Protein AF-A0A4Q7L4S0-F1 (afdb_monomer)

Nearest PDB structures (foldseek):
  3i7u-assembly1_B  TM=6.251E-01  e=3.908E-01  Aquifex aeolicus VF5
  4ijx-assembly3_A  TM=5.721E-01  e=5.194E-01  Homo sapiens
  4kyx-assembly1_B  TM=5.943E-01  e=6.902E-01  Rickettsia felis URRWXCal2
  3gz8-assembly2_D  TM=5.709E-01  e=9.709E-01  Shewanella oneidensis
  6xyw-assembly1_At  TM=3.936E-01  e=9.709E-01  Arabidopsis thaliana

Structure (mmCIF, N/CA/C/O backbone):
data_AF-A0A4Q7L4S0-F1
#
_entry.id   AF-A0A4Q7L4S0-F1
#
loop_
_atom_site.group_PDB
_atom_site.id
_atom_site.type_symbol
_atom_site.label_atom_id
_atom_site.label_alt_id
_atom_site.label_comp_id
_atom_site.label_asym_id
_atom_site.label_entity_id
_atom_site.label_seq_id
_atom_site.pdbx_PDB_ins_code
_atom_site.Cartn_x
_atom_site.Cartn_y
_atom_site.Cartn_z
_atom_site.occupancy
_atom_site.B_iso_or_equiv
_atom_site.auth_seq_id
_atom_site.auth_comp_id
_atom_site.auth_asym_id
_atom_site.auth_atom_id
_atom_site.pdbx_PDB_model_num
ATOM 1 N N . MET A 1 1 ? -8.666 -16.377 16.492 1.00 32.50 1 MET A N 1
ATOM 2 C CA . MET A 1 1 ? -7.357 -15.991 15.917 1.00 32.50 1 MET A CA 1
ATOM 3 C C . MET A 1 1 ? -7.617 -14.928 14.856 1.00 32.50 1 MET A C 1
ATOM 5 O O . MET A 1 1 ? -7.930 -15.281 13.726 1.00 32.50 1 MET A O 1
ATOM 9 N N . SER A 1 2 ? -7.615 -13.644 15.234 1.00 26.42 2 SER A N 1
ATOM 10 C CA . SER A 1 2 ? -7.968 -12.543 14.323 1.00 26.42 2 SER A CA 1
ATOM 11 C C . SER A 1 2 ? -6.873 -12.325 13.287 1.00 26.42 2 SER A C 1
ATOM 13 O O . SER A 1 2 ? -5.807 -11.788 13.596 1.00 26.42 2 SER A O 1
ATOM 15 N N . ARG A 1 3 ? -7.138 -12.749 12.049 1.00 31.22 3 ARG A N 1
ATOM 16 C CA . ARG A 1 3 ? -6.341 -12.364 10.884 1.00 31.22 3 ARG A CA 1
ATOM 17 C C . ARG A 1 3 ? -6.596 -10.881 10.636 1.00 31.22 3 ARG A C 1
ATOM 19 O O . ARG A 1 3 ? -7.648 -10.514 10.130 1.00 31.22 3 ARG A O 1
ATOM 26 N N . HIS A 1 4 ? -5.656 -10.040 11.050 1.00 28.25 4 HIS A N 1
ATOM 27 C CA . HIS A 1 4 ? -5.695 -8.616 10.747 1.00 28.25 4 HIS A CA 1
ATOM 28 C C . HIS A 1 4 ? -5.496 -8.467 9.239 1.00 28.25 4 HIS A C 1
ATOM 30 O O . HIS A 1 4 ? -4.452 -8.836 8.702 1.00 28.25 4 HIS A O 1
ATOM 36 N N . VAL A 1 5 ? -6.520 -7.982 8.546 1.00 30.23 5 VAL A N 1
ATOM 37 C CA . VAL A 1 5 ? -6.409 -7.571 7.149 1.00 30.23 5 VAL A CA 1
ATOM 38 C C . VAL A 1 5 ? -5.659 -6.244 7.163 1.00 30.23 5 VAL A C 1
ATOM 40 O O . VAL A 1 5 ? -6.247 -5.206 7.433 1.00 30.23 5 VAL A O 1
ATOM 43 N N . ARG A 1 6 ? -4.339 -6.278 6.963 1.00 35.25 6 ARG A N 1
ATOM 44 C CA . ARG A 1 6 ? -3.556 -5.059 6.742 1.00 35.25 6 ARG A CA 1
ATOM 45 C C . ARG A 1 6 ? -3.610 -4.755 5.252 1.00 35.25 6 ARG A C 1
ATOM 47 O O . ARG A 1 6 ? -3.022 -5.485 4.459 1.00 35.25 6 ARG A O 1
ATOM 54 N N . ALA A 1 7 ? -4.389 -3.744 4.888 1.00 38.12 7 ALA A N 1
ATOM 55 C CA . ALA A 1 7 ? -4.423 -3.236 3.528 1.00 38.12 7 ALA A CA 1
ATOM 56 C C . ALA A 1 7 ? -3.132 -2.460 3.261 1.00 38.12 7 ALA A C 1
ATOM 58 O O . ALA A 1 7 ? -2.768 -1.567 4.022 1.00 38.12 7 ALA A O 1
ATOM 59 N N . VAL A 1 8 ? -2.433 -2.828 2.193 1.00 41.88 8 VAL A N 1
ATOM 60 C CA . VAL A 1 8 ? -1.397 -1.993 1.595 1.00 41.88 8 VAL A CA 1
ATOM 61 C C . VAL A 1 8 ? -2.063 -1.312 0.407 1.00 41.88 8 VAL A C 1
ATOM 63 O O . VAL A 1 8 ? -2.327 -1.975 -0.592 1.00 41.88 8 VAL A O 1
ATOM 66 N N . GLY A 1 9 ? -2.366 -0.023 0.534 1.00 44.28 9 GLY A N 1
ATOM 67 C CA . GLY A 1 9 ? -2.797 0.815 -0.587 1.00 44.28 9 GLY A CA 1
ATOM 68 C C . GLY A 1 9 ? -1.594 1.431 -1.303 1.00 44.28 9 GLY A C 1
ATOM 69 O O . GLY A 1 9 ? -0.595 1.763 -0.657 1.00 44.28 9 GLY A O 1
ATOM 70 N N . LEU A 1 10 ? -1.683 1.563 -2.627 1.00 49.59 10 LEU A N 1
ATOM 71 C CA . LEU A 1 10 ? -0.818 2.435 -3.420 1.00 49.59 10 LEU A CA 1
ATOM 72 C C . LEU A 1 10 ? -1.411 3.835 -3.335 1.00 49.59 10 LEU A C 1
ATOM 74 O O . LEU A 1 10 ? -2.362 4.105 -4.051 1.00 49.59 10 LEU A O 1
ATOM 78 N N . VAL A 1 11 ? -0.875 4.684 -2.451 1.00 52.81 11 VAL A N 1
ATOM 79 C CA . VAL A 1 11 ? -1.430 6.029 -2.264 1.00 52.81 11 VAL A CA 1
ATOM 80 C C . VAL A 1 11 ? -0.606 7.080 -2.980 1.00 52.81 11 VAL A C 1
ATOM 82 O O . VAL A 1 11 ? 0.587 7.229 -2.692 1.00 52.81 11 VAL A O 1
ATOM 85 N N . ASN A 1 12 ? -1.231 7.824 -3.897 1.00 51.53 12 ASN A N 1
ATOM 86 C CA . ASN A 1 12 ? -0.610 8.993 -4.508 1.00 51.53 12 ASN A CA 1
ATOM 87 C C . ASN A 1 12 ? -0.842 10.197 -3.587 1.00 51.53 12 ASN A C 1
ATOM 89 O O . ASN A 1 12 ? -1.830 10.925 -3.670 1.00 51.53 12 ASN A O 1
ATOM 93 N N . VAL A 1 13 ? 0.064 10.372 -2.629 1.00 55.00 13 VAL A N 1
ATOM 94 C CA . VAL A 1 13 ? -0.126 11.329 -1.536 1.00 55.00 13 VAL A CA 1
ATOM 95 C C . VAL A 1 13 ? 0.116 12.756 -2.019 1.00 55.00 13 VAL A C 1
ATOM 97 O O . VAL A 1 13 ? 1.254 13.175 -2.217 1.00 55.00 13 VAL A O 1
ATOM 100 N N . VAL A 1 14 ? -0.964 13.529 -2.129 1.00 59.00 14 VAL A N 1
ATOM 101 C CA . VAL A 1 14 ? -0.907 14.996 -2.280 1.00 59.00 14 VAL A CA 1
ATOM 102 C C . VAL A 1 14 ? -1.029 15.700 -0.916 1.00 59.00 14 VAL A C 1
ATOM 104 O O . VAL A 1 14 ? -0.545 16.818 -0.750 1.00 59.00 14 VAL A O 1
ATOM 107 N N . ASP A 1 15 ? -1.625 15.026 0.078 1.00 73.44 15 ASP A N 1
ATOM 108 C CA . ASP A 1 15 ? -1.812 15.481 1.463 1.00 73.44 15 ASP A CA 1
ATOM 109 C C . ASP A 1 15 ? -2.060 14.296 2.430 1.00 73.44 15 ASP A C 1
ATOM 111 O O . ASP A 1 15 ? -2.254 13.158 2.008 1.00 73.44 15 ASP A O 1
ATOM 115 N N . GLU A 1 16 ? -2.076 14.548 3.743 1.00 73.94 16 GLU A N 1
ATOM 116 C CA . GLU A 1 16 ? -2.270 13.523 4.788 1.00 73.94 16 GLU A CA 1
ATOM 117 C C . GLU A 1 16 ? -3.656 12.844 4.800 1.00 73.94 16 GLU A C 1
ATOM 119 O O . GLU A 1 16 ? -3.813 11.791 5.418 1.00 73.94 16 GLU A O 1
ATOM 124 N N . GLN A 1 17 ? -4.653 13.414 4.116 1.00 82.50 17 GLN A N 1
ATOM 125 C CA . GLN A 1 17 ? -6.010 12.872 3.995 1.00 82.50 17 GLN A CA 1
ATOM 126 C C . GLN A 1 17 ? -6.174 11.971 2.765 1.00 82.50 17 GLN A C 1
ATOM 128 O O . GLN A 1 17 ? -7.115 11.176 2.717 1.00 82.50 17 GLN A O 1
ATOM 133 N N . ALA A 1 18 ? -5.256 12.050 1.796 1.00 84.38 18 ALA A N 1
ATOM 134 C CA . ALA A 1 18 ? -5.209 11.181 0.622 1.00 84.38 18 ALA A CA 1
ATOM 135 C C . ALA A 1 18 ? -5.450 9.688 0.939 1.00 84.38 18 ALA A C 1
ATOM 137 O O . ALA A 1 18 ? -6.368 9.127 0.342 1.00 84.38 18 ALA A O 1
ATOM 138 N N . PRO A 1 19 ? -4.770 9.049 1.921 1.00 86.88 19 PRO A N 1
ATOM 139 C CA . PRO A 1 19 ? -4.992 7.629 2.205 1.00 86.88 19 PRO A CA 1
ATOM 140 C C . PRO A 1 19 ? -6.421 7.307 2.662 1.00 86.88 19 PRO A C 1
ATOM 142 O O . PRO A 1 19 ? -6.926 6.227 2.370 1.00 86.88 19 PRO A O 1
ATOM 145 N N . HIS A 1 20 ? -7.098 8.220 3.365 1.00 90.56 20 HIS A N 1
ATOM 146 C CA . HIS A 1 20 ? -8.485 8.002 3.785 1.00 90.56 20 HIS A CA 1
ATOM 14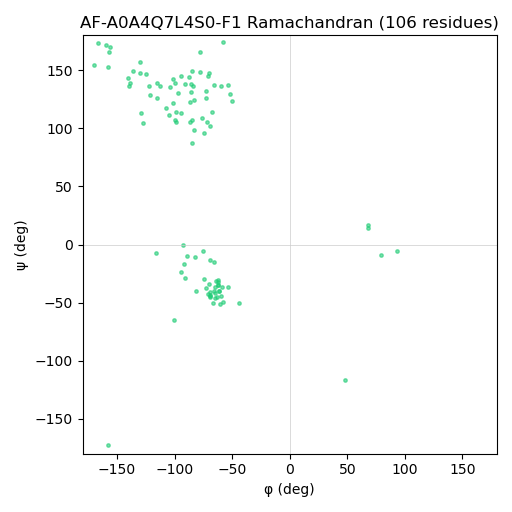7 C C . HIS A 1 20 ? -9.449 8.056 2.597 1.00 90.56 20 HIS A C 1
ATOM 149 O O . HIS A 1 20 ? -10.361 7.230 2.501 1.00 90.56 20 HIS A O 1
ATOM 155 N N . ARG A 1 21 ? -9.245 9.020 1.693 1.00 89.94 21 ARG A N 1
ATOM 156 C CA . ARG A 1 21 ? -10.076 9.179 0.496 1.00 89.94 21 ARG A CA 1
ATOM 157 C C . ARG A 1 21 ? -9.903 8.017 -0.467 1.00 89.94 21 ARG A C 1
ATOM 159 O O . ARG A 1 21 ? -10.895 7.414 -0.849 1.00 89.94 21 ARG A O 1
ATOM 166 N N . GLU A 1 22 ? -8.669 7.664 -0.796 1.00 89.12 22 GLU A N 1
ATOM 167 C CA . GLU A 1 22 ? -8.399 6.613 -1.776 1.00 89.12 22 GLU A CA 1
ATOM 168 C C . GLU A 1 22 ? -8.881 5.242 -1.302 1.00 89.12 22 GLU A C 1
ATOM 170 O O . GLU A 1 22 ? -9.544 4.537 -2.053 1.00 89.12 22 GLU A O 1
ATOM 175 N N . VAL A 1 23 ? -8.675 4.890 -0.025 1.00 89.81 23 VAL A N 1
ATOM 176 C CA . VAL A 1 23 ? -9.239 3.647 0.532 1.00 89.81 23 VAL A CA 1
ATOM 177 C C . VAL A 1 23 ? -10.769 3.631 0.422 1.00 89.81 23 VAL A C 1
ATOM 179 O O . VAL A 1 23 ? -11.354 2.593 0.118 1.00 89.81 23 VAL A O 1
ATOM 182 N N . THR A 1 24 ? -11.426 4.780 0.594 1.00 91.88 24 THR A N 1
ATOM 183 C CA . THR A 1 24 ? -12.881 4.878 0.418 1.00 91.88 24 THR A CA 1
ATOM 184 C C . THR A 1 24 ? -13.286 4.722 -1.050 1.00 91.88 24 THR A C 1
ATOM 186 O O . THR A 1 24 ? -14.231 3.994 -1.346 1.00 91.88 24 THR A O 1
ATOM 189 N N . GLU A 1 25 ? -12.584 5.385 -1.969 1.00 89.81 25 GLU A N 1
ATOM 190 C CA . GLU A 1 25 ? -12.889 5.397 -3.406 1.00 89.81 25 GLU A CA 1
ATOM 191 C C . GLU A 1 25 ? -12.618 4.039 -4.075 1.00 89.81 25 GLU A C 1
ATOM 193 O O . GLU A 1 25 ? -13.446 3.548 -4.845 1.00 89.81 25 GLU A O 1
ATOM 198 N N . GLU A 1 26 ? -11.490 3.408 -3.756 1.00 89.88 26 GLU A N 1
ATOM 199 C CA . GLU A 1 26 ? -11.032 2.178 -4.404 1.00 89.88 26 GLU A CA 1
ATOM 200 C C . GLU A 1 26 ? -11.514 0.903 -3.713 1.00 89.88 26 GLU A C 1
ATOM 202 O O . GLU A 1 26 ? -11.650 -0.132 -4.367 1.00 89.88 26 GLU A O 1
ATOM 207 N N . LEU A 1 27 ? -11.743 0.950 -2.393 1.00 90.62 27 LEU A N 1
ATOM 208 C CA . LEU A 1 27 ? -12.080 -0.236 -1.598 1.00 90.62 27 LEU A CA 1
ATOM 209 C C . LEU A 1 27 ? -13.476 -0.186 -0.965 1.00 90.62 27 LEU A C 1
ATOM 211 O O . LEU A 1 27 ? -13.911 -1.182 -0.379 1.00 90.62 27 LEU A O 1
ATOM 215 N N . GLY A 1 28 ? -14.179 0.948 -1.061 1.00 92.06 28 GLY A N 1
ATOM 216 C CA . GLY A 1 28 ? -15.543 1.120 -0.552 1.00 92.06 28 GLY A CA 1
ATOM 217 C C . GLY A 1 28 ? -15.668 1.080 0.975 1.00 92.06 28 GLY A C 1
ATOM 218 O O . GLY A 1 28 ? -16.775 0.930 1.493 1.00 92.06 28 GLY A O 1
ATOM 219 N N . VAL A 1 29 ? -14.553 1.187 1.700 1.00 93.06 29 VAL A N 1
ATOM 220 C CA . VAL A 1 29 ? -14.480 1.103 3.166 1.00 93.06 29 VAL A CA 1
ATOM 221 C C . VAL A 1 29 ? -13.700 2.281 3.731 1.00 93.06 29 VAL A C 1
ATOM 223 O O . VAL A 1 29 ? -12.890 2.889 3.042 1.00 93.06 29 VAL A O 1
ATOM 226 N N . GLY A 1 30 ? -13.923 2.607 4.998 1.00 92.19 30 GLY A N 1
ATOM 227 C CA . GLY A 1 30 ? -13.179 3.646 5.690 1.00 92.19 30 GLY A CA 1
ATOM 228 C C . GLY A 1 30 ? -11.861 3.136 6.268 1.00 92.19 30 GLY A C 1
ATOM 229 O O . GLY A 1 30 ? -11.730 1.991 6.712 1.00 92.19 30 GLY A O 1
ATOM 230 N N . LEU A 1 31 ? -10.881 4.037 6.320 1.00 91.56 31 LEU A N 1
ATOM 231 C CA . LEU A 1 31 ? -9.620 3.856 7.031 1.00 91.56 31 LEU A CA 1
ATOM 232 C C . LEU A 1 31 ? -9.704 4.571 8.389 1.00 91.56 31 LEU A C 1
ATOM 234 O O . LEU A 1 31 ? -9.804 5.795 8.437 1.00 91.56 31 LEU A O 1
ATOM 238 N N . ARG A 1 32 ? -9.677 3.831 9.504 1.00 90.88 32 ARG A N 1
ATOM 239 C CA . ARG A 1 32 ? -9.808 4.398 10.865 1.00 90.88 32 ARG A CA 1
ATOM 240 C C . ARG A 1 32 ? -8.562 5.149 11.312 1.00 90.88 32 ARG A C 1
ATOM 242 O O . ARG A 1 32 ? -8.651 6.150 12.017 1.00 90.88 32 ARG A O 1
ATOM 249 N N . THR A 1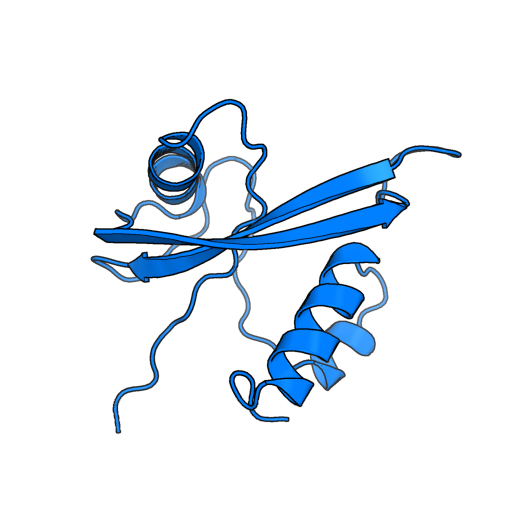 33 ? -7.401 4.627 10.940 1.00 88.25 33 THR A N 1
ATOM 250 C CA . THR A 1 33 ? -6.089 5.175 11.276 1.00 88.25 33 THR A CA 1
ATOM 251 C C . THR A 1 33 ? -5.188 5.073 10.058 1.00 88.25 33 THR A C 1
ATOM 253 O O . THR A 1 33 ? -5.202 4.061 9.364 1.00 88.25 33 THR A O 1
ATOM 256 N N . ALA A 1 34 ? -4.396 6.110 9.810 1.00 88.12 34 ALA A N 1
ATOM 257 C CA . ALA A 1 34 ? -3.373 6.117 8.777 1.00 88.12 34 ALA A CA 1
ATOM 258 C C . ALA A 1 34 ? -2.052 6.540 9.418 1.00 88.12 34 ALA A C 1
ATOM 260 O O . ALA A 1 34 ? -1.840 7.707 9.741 1.00 88.12 34 ALA A O 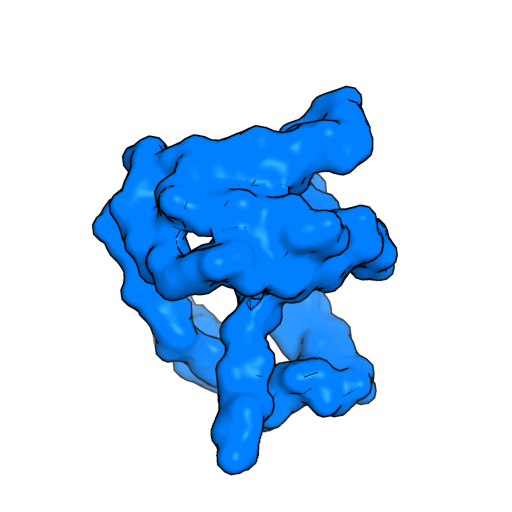1
ATOM 261 N N . ARG A 1 35 ? -1.152 5.584 9.646 1.00 88.25 35 ARG A N 1
ATOM 262 C CA . ARG A 1 35 ? 0.194 5.859 10.152 1.00 88.25 35 ARG A CA 1
ATOM 263 C C . ARG A 1 35 ? 1.191 5.658 9.028 1.00 88.25 35 ARG A C 1
ATOM 265 O O . ARG A 1 35 ? 1.349 4.538 8.551 1.00 88.25 35 ARG A O 1
ATOM 272 N N . PHE A 1 36 ? 1.896 6.722 8.651 1.00 89.25 36 PHE A N 1
ATOM 273 C CA . PHE A 1 36 ? 2.962 6.629 7.658 1.00 89.25 36 PHE A CA 1
ATOM 274 C C . PHE A 1 36 ? 3.953 5.523 8.035 1.00 89.25 36 PHE A C 1
ATOM 276 O O . PHE A 1 36 ? 4.440 5.457 9.170 1.00 89.25 36 PHE A O 1
ATOM 283 N N . ARG A 1 37 ? 4.232 4.648 7.069 1.00 89.19 37 ARG A N 1
ATOM 284 C CA . ARG A 1 37 ? 5.181 3.551 7.215 1.00 89.19 37 ARG A CA 1
ATOM 285 C C . ARG A 1 37 ? 6.508 3.897 6.563 1.00 89.19 37 ARG A C 1
ATOM 287 O O . ARG A 1 37 ? 7.532 3.939 7.242 1.00 89.19 37 ARG A O 1
ATOM 294 N N . ARG A 1 38 ? 6.496 4.055 5.239 1.00 90.00 38 ARG A N 1
ATOM 295 C CA . ARG A 1 38 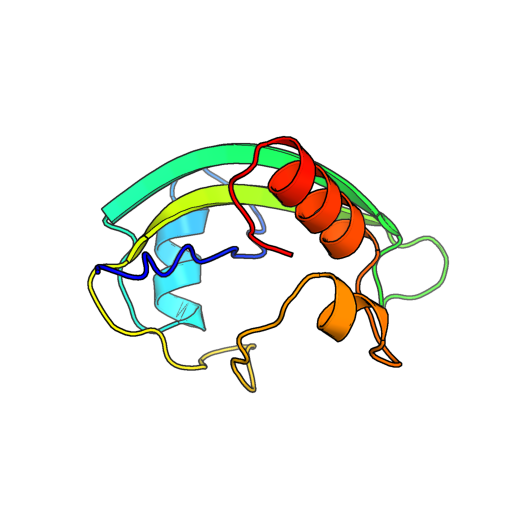? 7.691 4.229 4.407 1.00 90.00 38 ARG A CA 1
ATOM 296 C C . ARG A 1 38 ? 7.283 4.617 2.989 1.00 90.00 38 ARG A C 1
ATOM 298 O O . ARG A 1 38 ? 6.220 4.216 2.527 1.00 90.00 38 ARG A O 1
ATOM 305 N N . THR A 1 39 ? 8.183 5.303 2.295 1.00 91.44 39 THR A N 1
ATOM 306 C CA . THR A 1 39 ? 8.112 5.533 0.850 1.00 91.44 39 THR A CA 1
ATOM 307 C C . THR A 1 39 ? 9.105 4.636 0.109 1.00 91.44 39 THR A C 1
ATOM 309 O O . THR A 1 39 ? 10.268 4.537 0.512 1.00 91.44 39 THR A O 1
ATOM 312 N N . TYR A 1 40 ? 8.668 4.018 -0.987 1.00 90.25 40 TYR A N 1
ATOM 313 C CA . TYR A 1 40 ? 9.495 3.220 -1.894 1.00 90.25 40 TYR A CA 1
ATOM 314 C C . TYR A 1 40 ? 9.550 3.885 -3.266 1.00 90.25 40 TYR A C 1
ATOM 316 O O . TYR A 1 40 ? 8.536 4.353 -3.769 1.00 90.25 40 TYR A O 1
ATOM 324 N N . ARG A 1 41 ? 10.727 3.901 -3.893 1.00 91.81 41 ARG A N 1
ATOM 325 C CA . ARG A 1 41 ? 10.906 4.400 -5.262 1.00 91.81 41 ARG A CA 1
ATOM 326 C C . ARG A 1 41 ? 11.482 3.299 -6.132 1.00 91.81 41 ARG A C 1
ATOM 328 O O . ARG A 1 41 ? 12.483 2.689 -5.758 1.00 91.81 41 ARG A O 1
ATOM 335 N N . ALA A 1 42 ? 10.851 3.046 -7.270 1.00 89.81 42 ALA A N 1
ATOM 336 C CA . ALA A 1 42 ? 11.293 2.047 -8.235 1.00 89.81 42 ALA A CA 1
ATOM 337 C C . ALA A 1 42 ? 10.746 2.381 -9.634 1.00 89.81 42 ALA A C 1
ATOM 339 O O . ALA A 1 42 ? 9.836 3.205 -9.737 1.00 89.81 42 ALA A O 1
ATOM 340 N N . PRO A 1 43 ? 11.255 1.759 -10.710 1.00 89.56 43 PRO A N 1
ATOM 341 C CA . PRO A 1 43 ? 10.652 1.895 -12.032 1.00 89.56 43 PRO A CA 1
ATOM 342 C C . PRO A 1 43 ? 9.159 1.547 -12.006 1.00 89.56 43 PRO A C 1
ATOM 344 O O . PRO A 1 43 ? 8.757 0.576 -11.355 1.00 89.56 43 PRO A O 1
ATOM 347 N N . ALA A 1 44 ? 8.349 2.354 -12.686 1.00 85.75 44 ALA A N 1
ATOM 348 C CA . ALA A 1 44 ? 6.921 2.109 -12.819 1.00 85.75 44 ALA A CA 1
ATOM 349 C C . ALA A 1 44 ? 6.693 0.929 -13.775 1.00 85.75 44 ALA A C 1
ATOM 351 O O . ALA A 1 44 ? 7.293 0.850 -14.843 1.00 85.75 44 ALA A O 1
ATOM 352 N N . TYR A 1 45 ? 5.853 -0.020 -13.365 1.00 83.94 4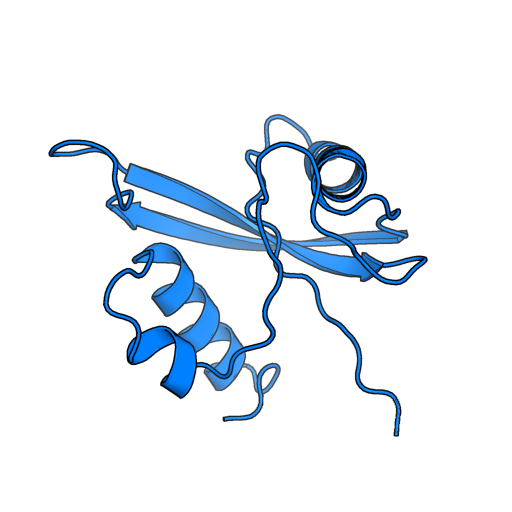5 TYR A N 1
ATOM 353 C CA . TYR A 1 45 ? 5.480 -1.152 -14.209 1.00 83.94 45 TYR A CA 1
ATOM 354 C C . TYR A 1 45 ? 4.337 -0.749 -15.143 1.00 83.94 45 TYR A C 1
ATOM 356 O O . TYR A 1 45 ? 3.389 -0.116 -14.693 1.00 83.94 45 TYR A O 1
ATOM 364 N N . GLY A 1 46 ? 4.416 -1.130 -16.419 1.00 81.31 46 GLY A N 1
ATOM 365 C CA . GLY A 1 46 ? 3.389 -0.812 -17.422 1.00 81.31 46 GLY A CA 1
ATOM 366 C C . GLY A 1 46 ? 3.460 0.613 -17.979 1.00 81.31 46 GLY A C 1
ATOM 367 O O . GLY A 1 46 ? 2.817 0.898 -18.985 1.00 81.31 46 GLY A O 1
ATOM 368 N N . GLU A 1 47 ? 4.292 1.468 -17.387 1.00 73.12 47 GLU A N 1
ATOM 369 C CA . GLU A 1 47 ? 4.600 2.806 -17.881 1.00 73.12 47 GLU A CA 1
ATOM 370 C C . GLU A 1 47 ? 5.875 2.763 -18.733 1.00 73.12 47 GLU A C 1
ATOM 372 O O . GLU A 1 47 ? 6.780 1.969 -18.471 1.00 73.12 47 GLU A O 1
ATOM 377 N N . GLY A 1 48 ? 5.934 3.579 -19.788 1.00 73.69 48 GLY A N 1
ATOM 378 C CA . GLY A 1 48 ? 7.027 3.560 -20.765 1.00 73.69 48 GLY A CA 1
ATOM 379 C C . GLY A 1 48 ? 8.429 3.802 -20.181 1.00 73.69 48 GLY A C 1
ATOM 380 O O . GLY A 1 48 ? 8.606 4.127 -19.005 1.00 73.69 48 GLY A O 1
ATOM 381 N N . ASP A 1 49 ? 9.447 3.668 -21.038 1.00 76.25 49 ASP A N 1
ATOM 382 C CA . ASP A 1 49 ? 10.857 3.743 -20.638 1.00 76.25 49 ASP A CA 1
ATOM 383 C C . ASP A 1 49 ? 11.178 4.990 -19.793 1.00 76.25 49 ASP A C 1
ATOM 385 O O . ASP A 1 49 ? 10.985 6.132 -20.214 1.00 76.25 49 ASP A O 1
ATOM 389 N N . GLY A 1 50 ? 11.723 4.756 -18.595 1.00 82.06 50 GLY A N 1
ATOM 390 C CA . GLY A 1 50 ? 12.206 5.797 -17.682 1.00 82.06 50 GLY A CA 1
ATOM 391 C C . GLY A 1 50 ? 11.197 6.290 -16.639 1.00 82.06 50 GLY A C 1
ATOM 392 O O . GLY A 1 50 ? 11.589 7.051 -15.750 1.00 82.06 50 GLY A O 1
ATOM 393 N N . ALA A 1 51 ? 9.937 5.848 -16.682 1.00 87.19 51 ALA A N 1
ATOM 394 C CA . ALA A 1 51 ? 8.959 6.191 -15.653 1.00 87.19 51 ALA A CA 1
ATOM 395 C C . ALA A 1 51 ? 9.331 5.582 -14.285 1.00 87.19 51 ALA A C 1
ATOM 397 O O . ALA A 1 51 ? 9.747 4.428 -14.174 1.00 87.19 51 ALA A O 1
ATOM 398 N N . THR A 1 52 ? 9.178 6.367 -13.217 1.00 87.12 52 THR A N 1
ATOM 399 C CA . THR A 1 52 ? 9.436 5.952 -11.828 1.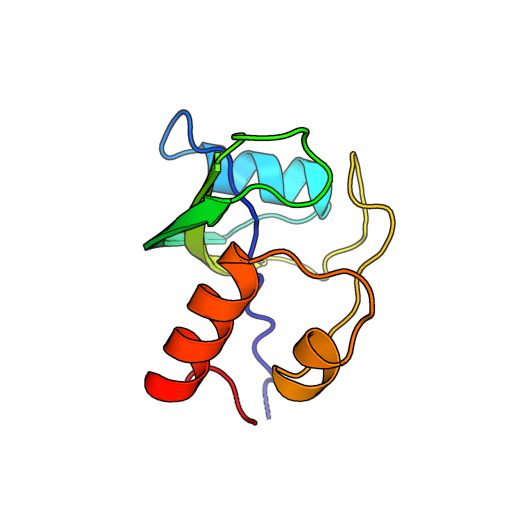00 87.12 52 THR A CA 1
ATOM 400 C C . THR A 1 52 ? 8.170 6.152 -11.011 1.00 87.12 52 THR A C 1
ATOM 402 O O . THR A 1 52 ? 7.533 7.196 -11.120 1.00 87.12 52 THR A O 1
ATOM 405 N N . VAL A 1 53 ? 7.834 5.176 -10.168 1.00 84.00 53 VAL A N 1
ATOM 406 C CA . VAL A 1 53 ? 6.752 5.284 -9.189 1.00 84.00 53 VAL A CA 1
ATOM 407 C C . VAL A 1 53 ? 7.322 5.604 -7.810 1.00 84.00 53 VAL A C 1
ATOM 409 O O . VAL A 1 53 ? 8.343 5.046 -7.392 1.00 84.00 53 VAL A O 1
ATOM 412 N N . GLU A 1 54 ? 6.643 6.496 -7.097 1.00 87.94 54 GLU A N 1
ATOM 413 C CA . GLU A 1 54 ? 6.806 6.690 -5.662 1.00 87.94 54 GLU A CA 1
ATOM 414 C C . GLU A 1 54 ? 5.606 6.062 -4.949 1.00 87.94 54 GLU A C 1
ATOM 416 O O . GLU A 1 54 ? 4.482 6.530 -5.081 1.00 87.94 54 GLU A O 1
ATOM 421 N N . LEU A 1 55 ? 5.846 4.979 -4.213 1.00 86.75 55 LEU A N 1
ATOM 422 C CA . LEU A 1 55 ? 4.834 4.271 -3.441 1.00 86.75 55 LEU A CA 1
ATOM 423 C C . LEU A 1 55 ? 4.926 4.697 -1.976 1.00 86.75 55 LEU A C 1
ATOM 425 O O . LEU A 1 55 ? 5.863 4.307 -1.272 1.00 86.75 55 LEU A O 1
ATOM 429 N N . VAL A 1 56 ? 3.956 5.483 -1.517 1.00 88.38 56 VAL A N 1
ATOM 430 C CA . VAL A 1 56 ? 3.863 5.929 -0.125 1.00 88.38 56 VAL A CA 1
ATOM 431 C C . VAL A 1 56 ? 2.944 4.983 0.644 1.00 88.38 56 VAL A C 1
ATOM 433 O O . VAL A 1 56 ? 1.747 4.909 0.385 1.00 88.38 56 VAL A O 1
ATOM 436 N N . CYS A 1 57 ? 3.504 4.240 1.598 1.00 88.25 57 CYS A N 1
ATOM 437 C CA . CYS A 1 57 ? 2.764 3.232 2.352 1.00 88.25 57 CYS A CA 1
ATOM 438 C C . CYS A 1 57 ? 2.365 3.729 3.742 1.00 88.25 57 CYS A C 1
ATOM 440 O O . CYS A 1 57 ? 3.166 4.341 4.458 1.00 88.25 57 CYS A O 1
ATOM 442 N N . TYR A 1 58 ? 1.166 3.332 4.165 1.00 89.19 58 TYR A N 1
ATOM 443 C CA . TYR A 1 58 ? 0.620 3.564 5.499 1.00 89.19 58 TYR A CA 1
ATOM 444 C C . TYR A 1 58 ? 0.207 2.238 6.139 1.00 89.19 58 TYR A C 1
ATOM 446 O O . TYR A 1 58 ? -0.243 1.320 5.457 1.00 89.19 58 TYR A O 1
ATOM 454 N N . ASP A 1 59 ? 0.354 2.147 7.457 1.00 87.06 59 ASP A N 1
ATOM 455 C CA . ASP A 1 59 ? -0.308 1.132 8.270 1.00 87.06 59 ASP A CA 1
ATOM 456 C C . ASP A 1 59 ? -1.651 1.689 8.756 1.00 87.06 59 ASP A C 1
ATOM 458 O O . ASP A 1 59 ? -1.718 2.837 9.204 1.00 87.06 59 ASP A O 1
ATOM 462 N N . GLY A 1 60 ? -2.698 0.868 8.732 1.00 88.56 60 GLY A N 1
ATOM 463 C CA . GL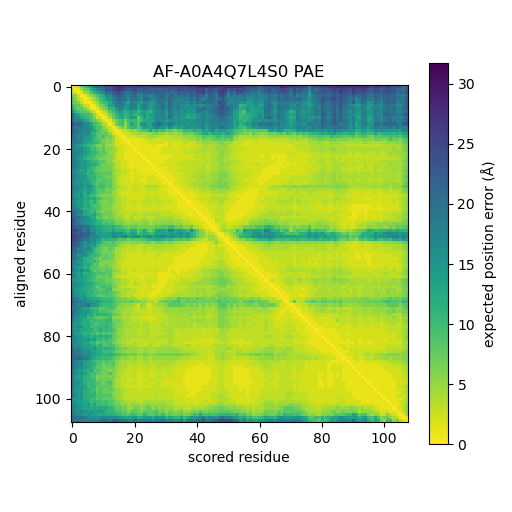Y A 1 60 ? -4.014 1.287 9.192 1.00 88.56 60 GLY A CA 1
ATOM 464 C C . GLY A 1 60 ? -5.002 0.149 9.396 1.00 88.56 60 GLY A C 1
ATOM 465 O O . GLY A 1 60 ? -4.725 -1.011 9.082 1.00 88.56 60 GLY A O 1
ATOM 466 N N . GLU A 1 61 ? -6.158 0.504 9.948 1.00 89.00 61 GLU A N 1
ATOM 467 C CA . GLU A 1 61 ? -7.270 -0.409 10.211 1.00 89.00 61 GLU A CA 1
ATOM 468 C C . GLU A 1 61 ? -8.483 -0.023 9.368 1.00 89.00 61 GLU A C 1
ATOM 470 O O . GLU A 1 61 ? -8.937 1.121 9.417 1.00 89.00 61 GLU A O 1
ATOM 475 N N . LEU A 1 62 ? -9.016 -0.986 8.617 1.00 89.62 62 LEU A N 1
ATOM 476 C CA . LEU A 1 62 ? -10.255 -0.815 7.862 1.00 89.62 62 LEU A CA 1
ATOM 477 C C . LEU A 1 62 ? -11.471 -0.932 8.788 1.00 89.62 62 LEU A C 1
ATOM 479 O O . LEU A 1 62 ? -11.450 -1.677 9.772 1.00 89.62 62 LEU A O 1
ATOM 483 N N . ASP A 1 63 ? -12.547 -0.217 8.475 1.00 92.31 63 ASP A N 1
ATOM 484 C CA . ASP A 1 63 ? -13.814 -0.301 9.209 1.00 92.31 63 ASP A CA 1
ATOM 485 C C . ASP A 1 63 ? -14.823 -1.316 8.645 1.00 92.31 63 ASP A C 1
ATOM 487 O O . ASP A 1 63 ? -15.875 -1.516 9.257 1.00 92.31 63 ASP A O 1
ATOM 491 N N . GLY A 1 64 ? -14.469 -2.004 7.556 1.00 92.31 64 GLY A N 1
ATOM 492 C CA . GLY A 1 64 ? -15.284 -3.013 6.883 1.00 92.31 64 GLY A CA 1
ATOM 493 C C . GLY A 1 64 ? -14.454 -3.989 6.042 1.00 92.31 64 GLY A C 1
ATOM 494 O O . GLY A 1 64 ? -13.222 -3.976 6.086 1.00 92.31 64 GLY A O 1
ATOM 495 N N . GLU A 1 65 ? -15.134 -4.849 5.278 1.00 91.75 65 GLU A N 1
ATOM 496 C CA . GLU A 1 65 ? -14.479 -5.746 4.316 1.00 91.75 65 GLU A CA 1
ATOM 497 C C . GLU A 1 65 ? -14.308 -5.019 2.970 1.00 91.75 65 GLU A C 1
ATOM 499 O O . GLU A 1 65 ? -15.309 -4.565 2.411 1.00 91.75 65 GLU A O 1
ATOM 504 N N . PRO A 1 66 ? -13.075 -4.896 2.445 1.00 90.88 66 PRO A N 1
ATOM 505 C CA . PRO A 1 66 ? -12.823 -4.174 1.205 1.00 90.88 66 PRO A CA 1
ATOM 506 C C . PRO A 1 66 ? -13.366 -4.932 -0.011 1.00 90.88 66 PRO A C 1
ATOM 508 O O . PRO A 1 66 ? -13.271 -6.159 -0.093 1.00 90.88 66 PRO A O 1
ATOM 511 N N . ALA A 1 67 ? -13.862 -4.189 -0.996 1.00 89.06 67 ALA A N 1
ATOM 512 C CA . ALA A 1 67 ? -14.283 -4.708 -2.293 1.00 89.06 67 ALA A CA 1
ATOM 513 C C . ALA A 1 67 ? -13.644 -3.880 -3.419 1.00 89.06 67 ALA A C 1
ATOM 515 O O . ALA A 1 67 ? -13.433 -2.691 -3.222 1.00 89.06 67 ALA A O 1
ATOM 516 N N . PRO A 1 68 ? -13.327 -4.472 -4.584 1.00 86.88 68 PRO A N 1
ATOM 517 C CA . PRO A 1 68 ? -12.771 -3.717 -5.706 1.00 86.88 68 PRO A CA 1
ATOM 518 C C . PRO A 1 68 ? -13.723 -2.598 -6.162 1.00 86.88 68 PRO A C 1
ATOM 520 O O . PRO A 1 68 ? -14.929 -2.823 -6.298 1.00 86.88 68 PRO A O 1
ATOM 523 N N . GLY A 1 69 ? -13.170 -1.417 -6.428 1.00 85.69 69 GLY A N 1
ATOM 524 C CA . GLY A 1 69 ? -13.866 -0.223 -6.896 1.00 85.69 69 GLY A CA 1
ATOM 525 C C . GLY A 1 69 ? -12.922 0.726 -7.641 1.00 85.69 69 GLY A C 1
ATOM 526 O O . GLY A 1 69 ? -11.707 0.531 -7.651 1.00 85.69 69 GLY A O 1
ATOM 527 N N . ALA A 1 70 ? -13.495 1.747 -8.287 1.00 85.62 70 ALA A N 1
ATOM 528 C CA . ALA A 1 70 ? -12.769 2.701 -9.132 1.00 85.62 70 ALA A CA 1
ATOM 529 C C . ALA A 1 70 ? -11.822 2.001 -10.135 1.00 85.62 70 ALA A C 1
ATOM 531 O O . ALA A 1 70 ? -12.292 1.267 -11.005 1.00 85.62 70 ALA A O 1
ATOM 532 N N . GLU A 1 71 ? -10.512 2.224 -10.027 1.00 80.31 71 GLU A N 1
ATOM 533 C CA . GLU A 1 71 ? -9.494 1.659 -10.924 1.00 80.31 71 GLU A CA 1
ATOM 534 C C . GLU A 1 71 ? -9.084 0.218 -10.553 1.00 80.31 71 GLU A C 1
ATOM 536 O O . GLU A 1 71 ? -8.442 -0.477 -11.346 1.00 80.31 71 GLU A O 1
ATOM 541 N N . ILE A 1 72 ? -9.494 -0.286 -9.382 1.00 82.19 72 ILE A N 1
ATOM 542 C CA . ILE A 1 72 ? -9.192 -1.648 -8.938 1.00 82.19 72 ILE A CA 1
ATOM 543 C C . ILE A 1 72 ? -10.226 -2.623 -9.502 1.00 82.19 72 ILE A C 1
ATOM 545 O O . ILE A 1 72 ? -11.353 -2.725 -9.025 1.00 82.19 72 ILE A O 1
ATOM 549 N N . ALA A 1 73 ? -9.810 -3.428 -10.480 1.00 85.00 73 ALA A N 1
ATOM 550 C CA . ALA A 1 73 ? -10.673 -4.444 -11.084 1.00 85.00 73 ALA A CA 1
ATOM 551 C C . ALA A 1 73 ? -10.900 -5.684 -10.193 1.00 85.00 73 ALA A C 1
ATOM 553 O O . ALA A 1 73 ? -11.933 -6.345 -10.303 1.00 85.00 73 ALA A O 1
ATOM 554 N N . ALA A 1 74 ? -9.932 -6.045 -9.341 1.00 87.62 74 ALA A N 1
ATOM 555 C CA . ALA A 1 74 ? -10.010 -7.236 -8.497 1.00 87.62 74 ALA A CA 1
ATOM 556 C C . ALA A 1 74 ? -9.086 -7.153 -7.276 1.00 87.62 74 ALA A C 1
ATOM 558 O O . ALA A 1 74 ? -8.018 -6.547 -7.326 1.00 87.62 74 ALA A O 1
ATOM 559 N N . LEU A 1 75 ? -9.468 -7.854 -6.204 1.00 85.69 75 LEU A N 1
ATOM 560 C CA . LEU A 1 75 ? -8.651 -8.035 -5.005 1.00 85.69 75 LEU A CA 1
ATOM 561 C C . LEU A 1 75 ? -8.233 -9.497 -4.861 1.00 85.69 75 LEU A C 1
ATOM 563 O O . LEU A 1 75 ? -9.043 -10.414 -5.004 1.00 85.69 75 LEU A O 1
ATOM 567 N N . ARG A 1 76 ? -6.963 -9.719 -4.516 1.00 86.75 76 ARG A N 1
ATOM 568 C CA . ARG A 1 76 ? -6.424 -11.042 -4.192 1.00 86.75 76 ARG A CA 1
ATOM 569 C C . ARG A 1 76 ? -5.471 -10.934 -3.010 1.00 86.75 76 ARG A C 1
ATOM 571 O O . ARG A 1 76 ? -4.629 -10.043 -2.961 1.00 86.75 76 ARG A O 1
ATOM 578 N N . ARG A 1 77 ? -5.581 -11.873 -2.070 1.00 84.88 77 ARG A N 1
ATOM 579 C CA . ARG A 1 77 ? -4.591 -12.055 -1.000 1.00 84.88 77 ARG A CA 1
ATOM 580 C C . ARG A 1 77 ? -3.473 -12.947 -1.525 1.00 84.88 77 ARG A C 1
ATOM 582 O O . ARG A 1 77 ? -3.766 -13.997 -2.088 1.00 84.88 77 ARG A O 1
ATOM 589 N N . VAL A 1 78 ? -2.230 -12.527 -1.330 1.00 83.69 78 VAL A N 1
ATOM 590 C CA . VAL A 1 78 ? -1.039 -13.232 -1.814 1.00 83.69 78 VAL A CA 1
ATOM 591 C C . VAL A 1 78 ? 0.034 -13.273 -0.737 1.00 83.69 78 VAL A C 1
ATOM 593 O O . VAL A 1 78 ? 0.144 -12.360 0.083 1.00 83.69 78 VAL A O 1
ATOM 596 N N . THR A 1 79 ? 0.840 -14.325 -0.757 1.00 86.81 79 THR A N 1
ATOM 597 C CA . THR A 1 79 ? 2.153 -14.363 -0.111 1.00 86.81 79 THR A CA 1
ATOM 598 C C . THR A 1 79 ? 3.185 -13.621 -0.958 1.00 86.81 79 THR A C 1
ATOM 600 O O . THR A 1 79 ? 2.984 -13.369 -2.150 1.00 86.81 79 THR A O 1
ATOM 603 N N . ALA A 1 80 ? 4.340 -13.311 -0.365 1.00 85.69 80 ALA A N 1
ATOM 604 C CA . ALA A 1 80 ? 5.444 -12.724 -1.120 1.00 85.69 80 ALA A CA 1
ATOM 605 C C . ALA A 1 80 ? 5.951 -13.662 -2.230 1.00 85.69 80 ALA A C 1
ATOM 607 O O . ALA A 1 80 ? 6.321 -13.198 -3.307 1.00 85.69 80 ALA A O 1
ATOM 608 N N . SER A 1 81 ? 5.931 -14.978 -1.985 1.00 88.88 81 SER A N 1
ATOM 609 C CA . SER A 1 81 ? 6.331 -15.974 -2.981 1.00 88.88 81 SER A CA 1
ATOM 610 C C . SER A 1 81 ? 5.339 -16.067 -4.139 1.00 88.88 81 SER A C 1
ATOM 612 O O . SER A 1 81 ? 5.769 -16.196 -5.280 1.00 88.88 81 SER A O 1
ATOM 614 N N . GLU A 1 82 ? 4.033 -16.018 -3.863 1.00 89.62 82 GLU A N 1
ATOM 615 C CA . GLU A 1 82 ? 3.004 -16.043 -4.910 1.00 89.62 82 GLU A CA 1
ATOM 616 C C . GLU A 1 82 ? 3.079 -14.792 -5.781 1.00 89.62 82 GLU A C 1
ATOM 618 O O . GLU A 1 82 ? 3.094 -14.916 -7.000 1.00 89.62 82 GLU A O 1
ATOM 623 N N . TYR A 1 83 ? 3.203 -13.606 -5.170 1.00 89.62 83 TYR A N 1
ATOM 624 C CA . TYR A 1 83 ? 3.360 -12.363 -5.926 1.00 89.62 83 TYR A CA 1
ATOM 625 C C . TYR A 1 83 ? 4.616 -12.397 -6.801 1.00 89.62 83 TYR A C 1
ATOM 627 O O . TYR A 1 83 ? 4.562 -12.052 -7.973 1.00 89.62 83 TYR A O 1
ATOM 635 N N . GLY A 1 84 ? 5.747 -12.872 -6.267 1.00 90.19 84 GLY A N 1
ATOM 636 C CA . GLY A 1 84 ? 6.988 -12.964 -7.035 1.00 90.19 84 GLY A CA 1
ATOM 637 C C . GLY A 1 84 ? 6.993 -14.006 -8.155 1.00 90.19 84 GLY A C 1
ATOM 638 O O . GLY A 1 84 ? 7.887 -13.965 -8.997 1.00 90.19 84 GLY A O 1
ATOM 639 N N . GLY A 1 85 ? 6.017 -14.916 -8.176 1.00 90.44 85 GLY A N 1
ATOM 640 C CA . GLY A 1 85 ? 5.817 -15.877 -9.259 1.00 90.44 85 GLY A CA 1
ATOM 641 C C . GLY A 1 85 ? 4.918 -15.371 -10.390 1.00 90.44 85 GLY A C 1
ATOM 642 O O . GLY A 1 85 ? 4.832 -16.036 -11.424 1.00 90.44 85 GLY A O 1
ATOM 643 N N . AS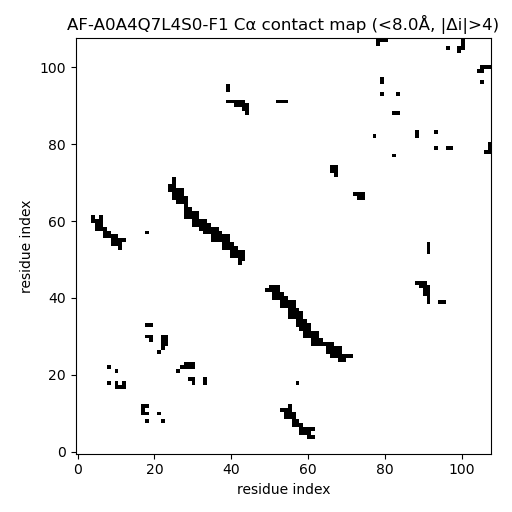P A 1 86 ? 4.247 -14.228 -10.218 1.00 88.81 86 ASP A N 1
ATOM 644 C CA . ASP A 1 86 ? 3.378 -13.673 -11.251 1.00 88.81 86 ASP A CA 1
ATOM 645 C C . ASP A 1 86 ? 4.194 -13.147 -12.439 1.00 88.81 86 ASP A C 1
ATOM 647 O O . ASP A 1 86 ? 5.302 -12.625 -12.303 1.00 88.81 86 ASP A O 1
ATOM 651 N N . ARG A 1 87 ? 3.610 -13.250 -13.638 1.00 89.69 87 ARG A N 1
ATOM 652 C CA . ARG A 1 87 ? 4.236 -12.762 -14.877 1.00 89.69 87 ARG A CA 1
ATOM 653 C C . ARG A 1 87 ? 4.462 -11.248 -14.855 1.00 89.69 87 ARG A C 1
ATOM 655 O O . ARG A 1 87 ? 5.384 -10.752 -15.494 1.00 89.69 87 ARG A O 1
ATOM 662 N N . GLU A 1 88 ? 3.591 -10.535 -14.153 1.00 88.19 88 GLU A N 1
ATOM 663 C CA . GLU A 1 88 ? 3.495 -9.083 -14.152 1.00 88.19 88 GLU A CA 1
ATOM 664 C C . GLU A 1 88 ? 3.505 -8.592 -12.710 1.00 88.19 88 GLU A C 1
ATOM 666 O O . GLU A 1 88 ? 2.588 -8.880 -11.943 1.00 88.19 88 GLU A O 1
ATOM 671 N N . THR A 1 89 ? 4.566 -7.885 -12.322 1.00 89.50 89 THR A N 1
ATOM 672 C CA . THR A 1 89 ? 4.737 -7.404 -10.949 1.00 89.50 89 THR A CA 1
ATOM 673 C C . THR A 1 89 ? 5.323 -6.002 -10.937 1.00 89.50 89 THR A C 1
ATOM 675 O O . THR A 1 89 ? 6.188 -5.664 -11.745 1.00 89.50 89 THR A O 1
ATOM 678 N N . ALA A 1 90 ? 4.875 -5.186 -9.986 1.00 89.56 90 ALA A N 1
ATOM 679 C CA . ALA A 1 90 ? 5.402 -3.850 -9.777 1.00 89.56 90 ALA A CA 1
ATOM 680 C C . ALA A 1 90 ? 6.686 -3.917 -8.926 1.00 89.56 90 ALA A C 1
ATOM 682 O O . ALA A 1 90 ? 6.643 -4.417 -7.795 1.00 89.56 90 ALA A O 1
ATOM 683 N N . PRO A 1 91 ? 7.827 -3.374 -9.399 1.00 91.94 91 PRO A N 1
ATOM 684 C CA . PRO A 1 91 ? 9.094 -3.402 -8.663 1.00 91.94 91 PRO A CA 1
ATOM 685 C C . PRO A 1 91 ? 9.017 -2.836 -7.237 1.00 91.94 91 PRO A C 1
ATOM 687 O O . PRO A 1 91 ? 9.634 -3.378 -6.320 1.00 91.94 91 PRO A O 1
ATOM 690 N N . ALA A 1 92 ? 8.226 -1.780 -7.017 1.00 89.75 92 ALA A N 1
ATOM 691 C CA . ALA A 1 92 ? 8.060 -1.171 -5.695 1.00 89.75 92 ALA A CA 1
ATOM 692 C C . ALA A 1 92 ? 7.397 -2.118 -4.674 1.00 89.75 92 ALA A C 1
ATOM 694 O O . ALA A 1 92 ? 7.736 -2.080 -3.490 1.00 89.75 92 ALA A O 1
ATOM 695 N N . ILE A 1 93 ? 6.507 -3.011 -5.123 1.00 91.38 93 ILE A N 1
ATOM 696 C CA . ILE A 1 93 ? 5.818 -3.965 -4.245 1.00 91.38 93 ILE A CA 1
ATOM 697 C C . ILE A 1 93 ? 6.789 -5.032 -3.727 1.00 91.38 93 ILE A C 1
ATOM 699 O O . ILE A 1 93 ? 6.704 -5.414 -2.564 1.00 91.38 93 ILE A O 1
ATOM 703 N N . HIS A 1 94 ? 7.785 -5.446 -4.517 1.00 93.69 94 HIS A N 1
ATOM 704 C CA . HIS A 1 94 ? 8.843 -6.350 -4.040 1.00 93.69 94 HIS A CA 1
ATOM 705 C C . HIS A 1 94 ? 9.659 -5.748 -2.891 1.00 93.69 94 HIS A C 1
ATOM 707 O O . HIS A 1 94 ? 9.976 -6.448 -1.927 1.00 93.69 94 HIS A O 1
ATOM 713 N N . LEU A 1 95 ? 9.973 -4.449 -2.965 1.00 94.25 95 LEU A N 1
ATOM 714 C CA . LEU A 1 95 ? 10.684 -3.740 -1.894 1.00 94.25 95 LEU A CA 1
ATOM 715 C C . LEU A 1 95 ? 9.858 -3.719 -0.607 1.00 94.25 95 LEU A C 1
ATOM 717 O O . LEU A 1 95 ? 10.377 -4.033 0.464 1.00 94.25 95 LEU A O 1
ATOM 721 N N . LEU A 1 96 ? 8.567 -3.412 -0.730 1.00 92.44 96 LEU A N 1
ATOM 722 C CA . LEU A 1 96 ? 7.636 -3.448 0.388 1.00 92.44 96 LEU A CA 1
ATOM 723 C C . LEU A 1 96 ? 7.528 -4.849 1.002 1.00 92.44 96 LEU A C 1
ATOM 725 O O . LEU A 1 96 ? 7.651 -4.991 2.215 1.00 92.44 96 LEU A O 1
ATOM 729 N N . LEU A 1 97 ? 7.289 -5.883 0.191 1.00 91.62 97 LEU A N 1
ATOM 730 C CA . LEU A 1 97 ? 7.102 -7.253 0.675 1.00 91.62 97 LEU A CA 1
ATOM 731 C C . LEU A 1 97 ? 8.352 -7.770 1.393 1.00 91.62 97 LEU A C 1
ATOM 733 O O . LEU A 1 97 ? 8.236 -8.401 2.443 1.00 91.62 97 LEU A O 1
ATOM 737 N N . ARG A 1 98 ? 9.546 -7.459 0.871 1.00 93.62 98 ARG A N 1
ATOM 738 C CA . ARG A 1 98 ? 10.817 -7.770 1.534 1.00 93.62 98 ARG A CA 1
ATOM 739 C C . ARG A 1 98 ? 10.885 -7.139 2.923 1.00 93.62 98 ARG A C 1
ATOM 741 O O . ARG A 1 98 ? 11.206 -7.834 3.882 1.00 93.62 98 ARG A O 1
ATOM 748 N N . ASP A 1 99 ? 10.583 -5.850 3.034 1.00 93.25 99 ASP A N 1
ATOM 749 C CA . ASP A 1 99 ? 10.649 -5.139 4.311 1.00 93.25 99 ASP A CA 1
ATOM 750 C C . ASP A 1 99 ? 9.590 -5.677 5.295 1.00 93.25 99 ASP A C 1
ATOM 752 O O . ASP A 1 99 ? 9.905 -5.934 6.453 1.00 93.25 99 ASP A O 1
ATOM 756 N N . LEU A 1 100 ? 8.370 -5.982 4.833 1.00 89.94 100 LEU A N 1
ATOM 757 C CA . LEU A 1 100 ? 7.334 -6.602 5.672 1.00 89.94 100 LEU A CA 1
ATOM 758 C C . LEU A 1 100 ? 7.723 -7.996 6.195 1.00 89.94 100 LEU A C 1
ATOM 760 O O . LEU A 1 100 ? 7.343 -8.346 7.315 1.00 89.94 100 LEU A O 1
ATOM 764 N N . LEU A 1 101 ? 8.461 -8.791 5.412 1.00 89.62 101 LEU A N 1
ATOM 765 C CA . LEU A 1 101 ? 9.006 -10.081 5.851 1.00 89.62 101 LEU A CA 1
ATOM 766 C C . LEU A 1 101 ? 10.111 -9.902 6.899 1.00 89.62 101 LEU A C 1
ATOM 768 O O . LEU A 1 101 ? 10.126 -10.618 7.899 1.00 89.62 101 LEU A O 1
ATOM 772 N N . LEU A 1 102 ? 11.030 -8.956 6.677 1.00 92.12 102 LEU A N 1
ATOM 773 C CA . LEU A 1 102 ? 12.124 -8.659 7.609 1.00 92.12 102 LEU A CA 1
ATOM 774 C C . LEU A 1 102 ? 11.603 -8.112 8.944 1.00 92.12 102 LEU A C 1
ATOM 776 O O . LEU A 1 102 ? 12.123 -8.473 9.996 1.00 92.12 102 LEU A O 1
ATOM 780 N N . ASP A 1 103 ? 10.536 -7.315 8.899 1.00 91.19 103 ASP A N 1
ATOM 781 C CA . ASP A 1 103 ? 9.859 -6.773 10.079 1.00 91.19 103 ASP A CA 1
ATOM 782 C C . ASP A 1 103 ? 8.984 -7.818 10.805 1.00 91.19 103 ASP A C 1
ATOM 784 O O . ASP A 1 103 ? 8.401 -7.520 11.849 1.00 91.19 103 ASP A O 1
ATOM 788 N N . GLY A 1 104 ? 8.837 -9.029 10.252 1.00 86.19 104 GLY A N 1
ATOM 789 C CA . GLY A 1 104 ? 7.980 -10.086 10.802 1.00 86.19 104 GLY A CA 1
ATOM 790 C C . GLY A 1 104 ? 6.479 -9.776 10.737 1.00 86.19 104 GLY A C 1
ATOM 791 O O . GLY A 1 104 ? 5.687 -10.404 11.439 1.00 86.19 104 GLY A O 1
ATOM 792 N N . VAL A 1 105 ? 6.07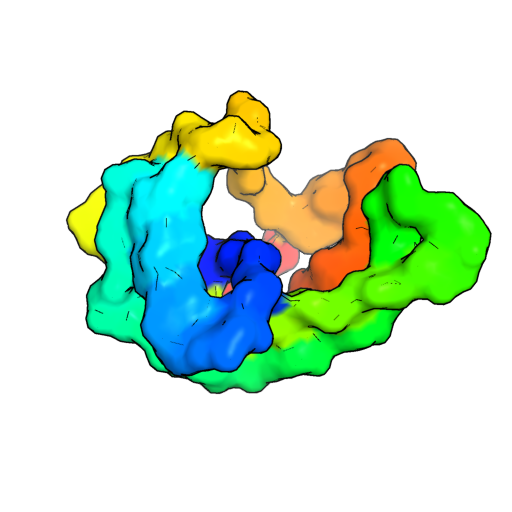9 -8.799 9.918 1.00 83.62 105 VAL A N 1
ATOM 793 C CA . VAL A 1 105 ? 4.679 -8.393 9.724 1.00 83.62 105 VAL A CA 1
ATOM 794 C C . VAL A 1 105 ? 3.967 -9.324 8.749 1.00 83.62 105 VAL A C 1
ATOM 796 O O . VAL A 1 105 ? 2.804 -9.669 8.961 1.00 83.62 105 VAL A O 1
ATOM 799 N N . LEU A 1 106 ? 4.658 -9.723 7.681 1.00 77.38 106 LEU A N 1
ATOM 800 C CA . LEU A 1 106 ? 4.164 -10.702 6.723 1.00 77.38 106 LEU A CA 1
ATOM 801 C C . LEU A 1 106 ? 4.727 -12.079 7.080 1.00 77.38 106 LEU A C 1
ATOM 803 O O . LEU A 1 106 ? 5.929 -12.236 7.291 1.00 77.38 106 LEU A O 1
ATOM 807 N N . ILE A 1 107 ? 3.855 -13.081 7.144 1.00 64.56 107 ILE A N 1
ATOM 808 C CA . ILE A 1 107 ? 4.268 -14.482 7.269 1.00 64.56 107 ILE A CA 1
ATOM 809 C C . ILE A 1 107 ? 4.538 -15.002 5.851 1.00 64.56 107 ILE A C 1
ATOM 811 O O . ILE A 1 107 ? 3.789 -14.656 4.937 1.00 64.56 107 ILE A O 1
ATOM 815 N N . LYS A 1 108 ? 5.624 -15.772 5.690 1.00 56.66 108 LYS A N 1
ATOM 816 C CA . LYS A 1 108 ? 6.090 -16.336 4.410 1.00 56.66 108 LYS A CA 1
ATOM 817 C C . LYS A 1 108 ? 4.985 -16.982 3.584 1.00 56.66 108 LYS A C 1
ATOM 819 O O . LYS A 1 108 ? 4.198 -17.757 4.171 1.00 56.66 108 LYS A O 1
#

Foldseek 3Di:
DDPAPWDWDQFPPPDPCRVQVCCCAFFVWGWPDWAWDDWFKDAFFPDDPPHIDIGTTTTTHTPDGTAGHDPGPGDDDDQLVRQVPDPGHTPRVNVVNVVCVVVVNGDD

Sequence (108 aa):
MSRHVRAVGLVNVVDEQAPHREVTEELGVGLRTARFRRTYRAPAYGEGDGATVELVCYDGELDGEPAPGAEIAALRRVTASEYGGDRETAPAIHLLLRDLLLDGVLIK

Organism: NCBI:txid1872711

Secondary structure (DSSP, 8-state):
----------B--SSTTHHHHHHHHHHSS-EEEEEEEEEEEEEPSSS-TT-EEEEEEEEEEESS-----TT--------HHHHHTSSS--HHHHHHHHHHHHTT-S--

Solvent-accessible surface area (backbone atoms only — not comparable to full-atom values): 6630 Å² total; per-residue (Å²): 133,86,79,78,72,69,63,79,61,86,33,81,71,85,51,94,60,38,62,43,50,48,40,33,58,33,23,72,24,50,51,79,43,80,41,83,68,51,75,38,74,30,60,35,62,98,49,64,96,88,41,68,38,71,42,42,36,44,47,46,43,62,76,58,82,71,44,61,24,82,90,40,88,71,80,82,92,72,40,63,67,58,52,72,67,46,95,76,67,49,56,42,55,56,57,51,47,52,50,32,44,75,70,65,74,43,75,123

pLDDT: mean 81.25, std 16.89, range [26.42, 94.25]

Mean predicted aligned error: 6.62 Å

Radius of gyration: 13.93 Å; Cα contacts (8 Å, |Δi|>4): 161; chains: 1; bounding box: 28×32×37 Å

InterPro domains:
  IPR015797 NUDIX hydrolase-like domain superfamily [SSF55811] (16-101)